Protein AF-A0A7W6RS70-F1 (afdb_monomer_lite)

Foldseek 3Di:
DQQDDQCSQVVCVVVVHHGRDFDDDPQWTWDWDADPVGGTDIDIDGRVVVVVVVVVVVVVVCVVCVPPDDPDD

Secondary structure (DSSP, 8-state):
----STTHHHHHHHTT--SPPPEEETTEEEEEEE-TTS-EEEEEEE-HHHHHHHHHHHHHHHHHTTTPPPPP-

pLDDT: mean 86.8, std 8.32, range [58.72, 98.12]

Radius of gyration: 20.58 Å; chains: 1; bounding box: 39×28×53 Å

Structure (mmCIF, N/CA/C/O backbone):
data_AF-A0A7W6RS70-F1
#
_entry.id   AF-A0A7W6RS70-F1
#
loop_
_atom_site.group_PDB
_atom_site.id
_atom_site.type_symbol
_atom_site.label_atom_id
_atom_site.label_alt_id
_atom_site.label_comp_id
_atom_site.label_asym_id
_atom_site.label_entity_id
_atom_site.label_seq_id
_atom_site.pdbx_PDB_ins_code
_atom_site.Cartn_x
_atom_site.Cartn_y
_atom_site.Cartn_z
_atom_site.occupancy
_atom_site.B_iso_or_equiv
_atom_site.auth_seq_id
_atom_site.auth_comp_id
_atom_site.auth_asym_id
_atom_site.auth_atom_id
_atom_site.pdbx_PDB_model_num
ATOM 1 N N . MET A 1 1 ? -18.163 -12.024 5.678 1.00 65.25 1 MET A N 1
ATOM 2 C CA . MET A 1 1 ? -18.306 -10.571 5.428 1.00 65.25 1 MET A CA 1
ATOM 3 C C . MET A 1 1 ? -17.082 -9.869 5.996 1.00 65.25 1 MET A C 1
ATOM 5 O O . MET A 1 1 ? -16.660 -10.236 7.084 1.00 65.25 1 MET A O 1
ATOM 9 N N . VAL A 1 2 ? -16.464 -8.942 5.258 1.00 72.75 2 VAL A N 1
ATOM 10 C CA . VAL A 1 2 ? -15.270 -8.221 5.733 1.00 72.75 2 VAL A CA 1
ATOM 11 C C . VAL A 1 2 ? -15.700 -7.147 6.733 1.00 72.75 2 VAL A C 1
ATOM 13 O O . VAL A 1 2 ? -16.442 -6.235 6.375 1.00 72.75 2 VAL A O 1
ATOM 16 N N . GLU A 1 3 ? -15.239 -7.245 7.978 1.00 74.56 3 GLU A N 1
ATOM 17 C CA . GLU A 1 3 ? -15.528 -6.261 9.025 1.00 74.56 3 GLU A CA 1
ATOM 18 C C . GLU A 1 3 ? -14.525 -5.098 8.942 1.00 74.56 3 GLU A C 1
ATOM 20 O O . GLU A 1 3 ? -13.382 -5.215 9.387 1.00 74.56 3 GLU A O 1
ATOM 25 N N . PHE A 1 4 ? -14.938 -3.965 8.363 1.00 77.88 4 PHE A N 1
ATOM 26 C CA . PHE A 1 4 ? -14.113 -2.755 8.247 1.00 77.88 4 PHE A CA 1
ATOM 27 C C . PHE A 1 4 ? -14.863 -1.503 8.725 1.00 77.88 4 PHE A C 1
ATOM 29 O O . PHE A 1 4 ? -16.088 -1.485 8.812 1.00 77.88 4 PHE A O 1
ATOM 36 N N . GLY A 1 5 ? -14.122 -0.436 9.040 1.00 79.81 5 GLY A N 1
ATOM 37 C CA . GLY A 1 5 ? -14.687 0.849 9.465 1.00 79.81 5 GLY A CA 1
ATOM 38 C C . GLY A 1 5 ? -14.473 1.166 10.946 1.00 79.81 5 GLY A C 1
ATOM 39 O O . GLY A 1 5 ? -13.836 0.414 11.686 1.00 79.81 5 GLY A O 1
ATOM 40 N N . ARG A 1 6 ? -15.000 2.317 11.384 1.00 80.88 6 ARG A N 1
ATOM 41 C CA . ARG A 1 6 ? -14.769 2.888 12.726 1.00 80.88 6 ARG A CA 1
ATOM 42 C C . ARG A 1 6 ? -15.150 1.939 13.866 1.00 80.88 6 ARG A C 1
ATOM 44 O O . ARG A 1 6 ? -14.467 1.927 14.889 1.00 80.88 6 ARG A O 1
ATOM 51 N N . PHE A 1 7 ? -16.214 1.161 13.681 1.00 84.25 7 PHE A N 1
ATOM 52 C CA . PHE A 1 7 ? -16.770 0.286 14.713 1.00 84.25 7 PHE A CA 1
ATOM 53 C C . PHE A 1 7 ? -16.197 -1.133 14.690 1.00 84.25 7 PHE A C 1
ATOM 55 O O . PHE A 1 7 ? -16.178 -1.780 15.730 1.00 84.25 7 PHE A O 1
ATOM 62 N N . ALA A 1 8 ? -15.594 -1.570 13.578 1.00 83.31 8 ALA A N 1
ATOM 63 C CA . ALA A 1 8 ? -15.123 -2.947 13.401 1.00 83.31 8 ALA A CA 1
ATOM 64 C C . ALA A 1 8 ? -14.181 -3.424 14.521 1.00 83.31 8 ALA A C 1
ATOM 66 O O . ALA A 1 8 ? -14.299 -4.543 15.006 1.00 83.31 8 ALA A O 1
ATOM 67 N N . ALA A 1 9 ? -13.268 -2.565 14.986 1.00 80.50 9 ALA A N 1
ATOM 68 C CA . ALA A 1 9 ? -12.370 -2.912 16.089 1.00 80.50 9 ALA A CA 1
ATOM 69 C C . ALA A 1 9 ? -13.082 -3.000 17.452 1.00 80.50 9 ALA A C 1
ATOM 71 O O . ALA A 1 9 ? -12.678 -3.789 18.302 1.00 80.50 9 ALA A O 1
ATOM 72 N N . VAL A 1 10 ? -14.114 -2.181 17.678 1.00 83.06 10 VAL A N 1
ATOM 73 C CA . VAL A 1 10 ? -14.903 -2.188 18.920 1.00 83.06 10 VAL A CA 1
ATOM 74 C C . VAL A 1 10 ? -15.822 -3.404 18.945 1.00 83.06 10 VAL A C 1
ATOM 76 O O . VAL A 1 10 ? -15.873 -4.102 19.952 1.00 83.06 10 VAL A O 1
ATOM 79 N N . ASP A 1 11 ? -16.489 -3.694 17.831 1.00 84.19 11 ASP A N 1
ATOM 80 C CA . ASP A 1 11 ? -17.414 -4.819 17.715 1.00 84.19 11 ASP A CA 1
ATOM 81 C C . ASP A 1 11 ? -16.677 -6.160 17.780 1.00 84.19 11 ASP A C 1
ATOM 83 O O . ASP A 1 11 ? -17.117 -7.058 18.497 1.00 84.19 11 ASP A O 1
ATOM 87 N N . ARG A 1 12 ? -15.494 -6.276 17.153 1.00 83.69 12 ARG A N 1
ATOM 88 C CA . ARG A 1 12 ? -14.620 -7.448 17.330 1.00 83.69 12 ARG A CA 1
ATOM 89 C C . ARG A 1 12 ? -14.172 -7.622 18.777 1.00 83.69 12 ARG A C 1
ATOM 91 O O . ARG A 1 12 ? -14.285 -8.724 19.306 1.00 83.69 12 ARG A O 1
ATOM 98 N N . LYS A 1 13 ? -13.764 -6.538 19.451 1.00 82.88 13 LYS A N 1
ATOM 99 C CA . LYS A 1 13 ? -13.374 -6.589 20.869 1.00 82.88 13 LYS A CA 1
ATOM 100 C C . LYS A 1 13 ? -14.531 -7.048 21.762 1.00 82.88 13 LYS A C 1
ATOM 102 O O . LYS A 1 13 ? -14.306 -7.859 22.652 1.00 82.88 13 LYS A O 1
ATOM 107 N N . LYS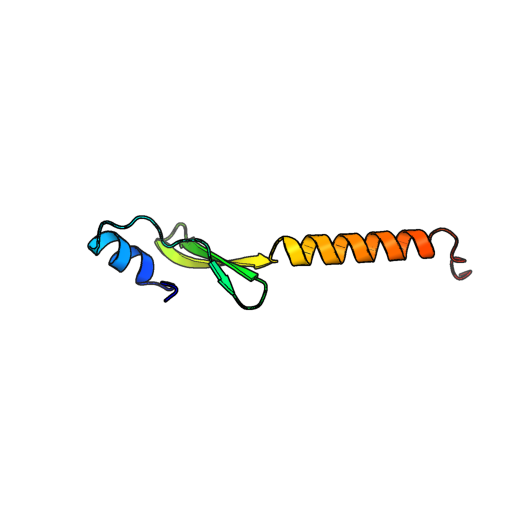 A 1 14 ? -15.759 -6.575 21.515 1.00 85.94 14 LYS A N 1
ATOM 108 C CA . LYS A 1 14 ? -16.964 -7.036 22.232 1.00 85.94 14 LYS A CA 1
ATOM 109 C C . LYS A 1 14 ? -17.209 -8.536 22.054 1.00 85.94 14 LYS A C 1
ATOM 111 O O . LYS A 1 14 ? -17.688 -9.181 22.974 1.00 85.94 14 LYS A O 1
ATOM 116 N N . ARG A 1 15 ? -16.859 -9.086 20.890 1.00 85.69 15 ARG A N 1
ATOM 117 C CA . ARG A 1 15 ? -16.955 -10.520 20.578 1.00 85.69 15 ARG A CA 1
ATOM 118 C C . ARG A 1 15 ? -15.733 -11.334 21.031 1.00 85.69 15 ARG A C 1
ATOM 120 O O . ARG A 1 15 ? -15.661 -12.516 20.725 1.00 85.69 15 ARG A O 1
ATOM 127 N N . GLY A 1 16 ? -14.758 -10.720 21.707 1.00 82.44 16 GLY A N 1
ATOM 128 C CA . GLY A 1 16 ? -13.515 -11.384 22.124 1.00 82.44 16 GLY A CA 1
ATOM 129 C C . GLY A 1 16 ? -12.541 -11.690 20.979 1.00 82.44 16 GLY A C 1
ATOM 130 O O . GLY A 1 16 ? -11.552 -12.387 21.182 1.00 82.44 16 GLY A O 1
ATOM 131 N N . VAL A 1 17 ? -12.790 -11.162 19.778 1.00 79.75 17 VAL A N 1
ATOM 132 C CA . VAL A 1 17 ? -11.949 -11.370 18.595 1.00 79.75 17 VAL A CA 1
ATOM 133 C C . VAL A 1 17 ? -10.916 -10.244 18.515 1.00 79.75 17 VAL A C 1
ATOM 135 O O . VAL A 1 17 ? -11.205 -9.090 18.841 1.00 79.75 17 VAL A O 1
ATOM 138 N N . GLY A 1 18 ? -9.692 -10.576 18.099 1.00 74.00 18 GLY A N 1
ATOM 139 C CA . GLY A 1 18 ? -8.581 -9.629 17.991 1.00 74.00 18 GLY A CA 1
ATOM 140 C C . GLY A 1 18 ? -8.809 -8.487 16.989 1.00 74.00 18 GLY A C 1
ATOM 141 O O . GLY A 1 18 ? -9.906 -8.241 16.488 1.00 74.00 18 GLY A O 1
ATOM 142 N N . LYS A 1 19 ? -7.739 -7.751 16.672 1.00 68.62 19 LYS A N 1
ATOM 143 C CA . LYS A 1 19 ? -7.791 -6.608 15.744 1.00 68.62 19 LYS A CA 1
ATOM 144 C C . LYS A 1 19 ? -8.447 -7.003 14.398 1.00 68.62 19 LYS A C 1
ATOM 146 O O . LYS A 1 19 ? -8.260 -8.135 13.952 1.00 68.62 19 LYS A O 1
ATOM 151 N N . PRO A 1 20 ? -9.191 -6.097 13.728 1.00 74.19 20 PRO A N 1
ATOM 152 C CA . PRO A 1 20 ? -9.666 -6.335 12.367 1.00 74.19 20 PRO A CA 1
ATOM 153 C C . PRO A 1 20 ? -8.519 -6.757 11.448 1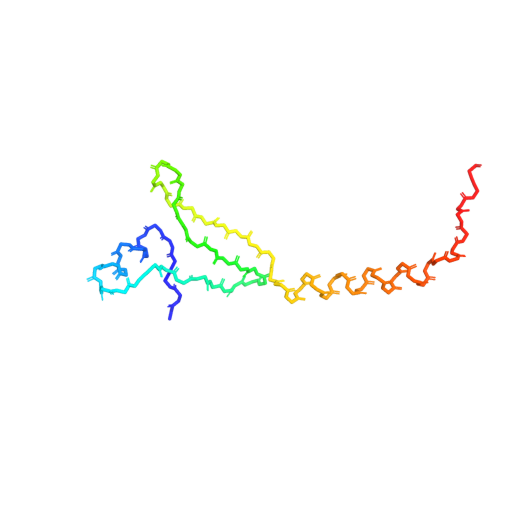.00 74.19 20 PRO A C 1
ATOM 155 O O . PRO A 1 20 ? -7.452 -6.132 11.457 1.00 74.19 20 PRO A O 1
ATOM 158 N N . GLU A 1 21 ? -8.736 -7.829 10.695 1.00 74.88 21 GLU A N 1
ATOM 159 C CA . GLU A 1 21 ? -7.742 -8.384 9.782 1.00 74.88 21 GLU A CA 1
ATOM 160 C C . GLU A 1 21 ? -7.409 -7.414 8.647 1.00 74.88 21 GLU A C 1
ATOM 162 O O . GLU A 1 21 ? -8.225 -6.599 8.212 1.00 74.88 21 GLU A O 1
ATOM 167 N N . THR A 1 22 ? -6.179 -7.524 8.149 1.00 84.44 22 THR A N 1
ATOM 168 C CA . THR A 1 22 ? -5.808 -6.907 6.875 1.00 84.44 22 THR A CA 1
ATOM 169 C C . THR A 1 22 ? -6.514 -7.676 5.763 1.00 84.44 22 THR A C 1
ATOM 171 O O . THR A 1 22 ? -6.387 -8.895 5.702 1.00 84.44 22 THR A O 1
ATOM 174 N N . PHE A 1 23 ? -7.224 -6.989 4.869 1.00 86.94 23 PHE A N 1
ATOM 175 C CA . PHE A 1 23 ? -7.960 -7.637 3.779 1.00 86.94 23 PHE A CA 1
ATOM 176 C C . PHE A 1 23 ? -7.575 -7.063 2.419 1.00 86.94 23 PHE A C 1
ATOM 178 O O . PHE A 1 23 ? -7.026 -5.965 2.320 1.00 86.94 23 PHE A O 1
ATOM 185 N N . THR A 1 24 ? -7.861 -7.808 1.350 1.00 88.38 24 THR A N 1
ATOM 186 C CA . THR A 1 24 ? -7.622 -7.339 -0.019 1.00 88.38 24 THR A CA 1
ATOM 187 C C . THR A 1 24 ? -8.935 -7.048 -0.729 1.00 88.38 24 THR A C 1
ATOM 189 O O . THR A 1 24 ? -9.874 -7.835 -0.652 1.00 88.38 24 THR A O 1
ATOM 192 N N . PHE A 1 25 ? -9.016 -5.902 -1.403 1.00 86.69 25 PHE A N 1
ATOM 193 C CA . PHE A 1 25 ? -10.193 -5.489 -2.165 1.00 86.69 25 PHE A CA 1
ATOM 194 C C . PHE A 1 25 ? -9.774 -4.574 -3.322 1.00 86.69 25 PHE A C 1
ATOM 196 O O . PHE A 1 25 ? -8.844 -3.783 -3.182 1.00 86.69 25 PHE A O 1
ATOM 203 N N . LEU A 1 26 ? -10.405 -4.720 -4.491 1.00 88.88 26 LEU A N 1
ATOM 204 C CA . LEU A 1 26 ? -10.132 -3.921 -5.703 1.00 88.88 26 LEU A CA 1
ATOM 205 C C . LEU A 1 26 ? -8.642 -3.788 -6.089 1.00 88.88 26 LEU A C 1
ATOM 207 O O . LEU A 1 26 ? -8.220 -2.797 -6.677 1.00 88.88 26 LEU A O 1
ATOM 211 N N . GLY A 1 27 ? -7.822 -4.797 -5.774 1.00 87.81 27 GLY A N 1
ATOM 212 C CA . GLY A 1 27 ? -6.387 -4.774 -6.079 1.00 87.81 27 GLY A CA 1
ATOM 213 C C . GLY A 1 27 ? -5.511 -4.012 -5.084 1.00 87.81 27 GLY A C 1
ATOM 214 O O . GLY A 1 27 ? -4.332 -3.790 -5.363 1.00 87.81 27 GLY A O 1
ATOM 215 N N . PHE A 1 28 ? -6.056 -3.663 -3.922 1.00 90.94 28 PHE A N 1
ATOM 216 C CA . PHE A 1 28 ? -5.329 -3.072 -2.808 1.00 90.94 28 PHE A CA 1
ATOM 217 C C . PHE A 1 28 ? -5.425 -3.956 -1.572 1.00 90.94 28 PHE A C 1
ATOM 219 O O . PHE A 1 28 ? -6.390 -4.692 -1.375 1.00 90.94 28 PHE A O 1
ATOM 226 N N . THR A 1 29 ? -4.414 -3.848 -0.726 1.00 91.69 29 THR A N 1
ATOM 227 C CA . THR A 1 29 ? -4.394 -4.363 0.634 1.00 91.69 29 THR A CA 1
ATOM 228 C C . THR A 1 29 ? -4.789 -3.229 1.575 1.00 91.69 29 THR A C 1
ATOM 230 O O . THR A 1 29 ? -4.108 -2.202 1.654 1.00 91.69 29 THR A O 1
ATOM 233 N N . PHE A 1 30 ? -5.901 -3.414 2.275 1.00 91.06 30 PHE A N 1
ATOM 234 C CA . PHE A 1 30 ? -6.463 -2.474 3.231 1.00 91.06 30 PHE A CA 1
ATOM 235 C C . PHE A 1 30 ? -6.070 -2.864 4.650 1.00 91.06 30 PHE A C 1
ATOM 237 O O . PHE A 1 30 ? -6.293 -3.992 5.086 1.00 91.06 30 PHE A O 1
ATOM 244 N N . ILE A 1 31 ? -5.501 -1.905 5.376 1.00 89.19 31 ILE A N 1
ATOM 245 C CA . ILE A 1 31 ? -5.060 -2.078 6.757 1.00 89.19 31 ILE A CA 1
ATOM 246 C C . ILE A 1 31 ? -5.867 -1.114 7.623 1.00 89.19 31 ILE A C 1
ATOM 248 O O . ILE A 1 31 ? -5.724 0.108 7.523 1.00 89.19 31 ILE A O 1
ATOM 252 N N . CYS A 1 32 ? -6.719 -1.666 8.483 1.00 85.50 32 CYS A N 1
ATOM 253 C CA . CYS A 1 32 ? -7.475 -0.888 9.455 1.00 85.50 32 CYS A CA 1
ATOM 254 C C . CYS A 1 32 ? -6.621 -0.594 10.695 1.00 85.50 32 CYS A C 1
ATOM 256 O O . CYS A 1 32 ? -5.949 -1.466 11.257 1.00 85.50 32 CYS A O 1
ATOM 258 N N . GLY A 1 33 ? -6.662 0.650 11.156 1.00 85.25 33 GLY A N 1
ATOM 259 C CA . GLY A 1 33 ? -5.924 1.099 12.326 1.00 85.25 33 GLY A CA 1
ATOM 260 C C . GLY A 1 33 ? -6.554 2.321 12.976 1.00 85.25 33 GLY A C 1
ATOM 261 O O . GLY A 1 33 ? -7.694 2.696 12.692 1.00 85.25 33 GLY A O 1
ATOM 262 N N . LYS A 1 34 ? -5.788 2.937 13.873 1.00 86.62 34 LYS A N 1
ATOM 263 C CA . LYS A 1 34 ? -6.124 4.216 14.489 1.00 86.62 34 LYS A CA 1
ATOM 264 C C . LYS A 1 34 ? -4.962 5.182 14.307 1.00 86.62 34 LYS A C 1
ATOM 266 O O . LYS A 1 34 ? -3.807 4.763 14.318 1.00 86.62 34 LYS A O 1
ATOM 271 N N . THR A 1 35 ? -5.269 6.462 14.152 1.00 88.81 35 THR A N 1
ATOM 272 C CA . THR A 1 35 ? -4.266 7.526 14.225 1.00 88.81 35 THR A CA 1
ATOM 273 C C . THR A 1 35 ? -3.722 7.635 15.651 1.00 88.81 35 THR A C 1
ATOM 275 O O . THR A 1 35 ? -4.320 7.116 16.595 1.00 88.81 35 THR A O 1
ATOM 278 N N . ARG A 1 36 ? -2.629 8.384 15.843 1.00 88.62 36 ARG A N 1
ATOM 279 C CA . ARG A 1 36 ? -2.092 8.682 17.185 1.00 88.62 36 ARG A CA 1
ATOM 280 C C . ARG A 1 36 ? -3.11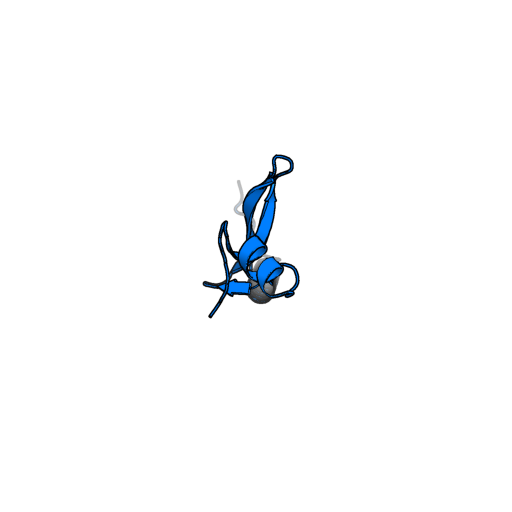6 9.375 18.100 1.00 88.62 36 ARG A C 1
ATOM 282 O O . ARG A 1 36 ? -3.066 9.191 19.306 1.00 88.62 36 ARG A O 1
ATOM 289 N N . LYS A 1 37 ? -4.070 10.118 17.521 1.00 93.38 37 LYS A N 1
ATOM 290 C CA . LYS A 1 37 ? -5.196 10.763 18.225 1.00 93.38 37 LYS A CA 1
ATOM 291 C C . LYS A 1 37 ? -6.399 9.825 18.453 1.00 93.38 37 LYS A C 1
ATOM 293 O O . LYS A 1 37 ? -7.418 10.253 18.974 1.00 93.38 37 LYS A O 1
ATOM 298 N N . GLY A 1 38 ? -6.319 8.558 18.037 1.00 86.88 38 GLY A N 1
ATOM 299 C CA . GLY A 1 38 ? -7.356 7.546 18.269 1.00 86.88 38 GLY A CA 1
ATOM 300 C C . GLY A 1 38 ? -8.471 7.475 17.217 1.00 86.88 38 GLY A C 1
ATOM 301 O O . GLY A 1 38 ? -9.332 6.597 17.313 1.00 86.88 38 GLY A O 1
ATOM 302 N N . HIS A 1 39 ? -8.455 8.333 16.192 1.00 87.50 39 HIS A N 1
ATOM 303 C CA . HIS A 1 39 ? -9.438 8.287 15.103 1.00 87.50 39 HIS A CA 1
ATOM 304 C C . HIS A 1 39 ? -9.209 7.081 14.193 1.00 87.50 39 HIS A C 1
ATOM 306 O O . HIS A 1 39 ? -8.072 6.664 13.990 1.00 87.50 39 HIS A O 1
ATOM 312 N N . PHE A 1 40 ? -10.283 6.538 13.616 1.00 87.06 40 PHE A N 1
ATOM 313 C CA . PHE A 1 40 ? -10.186 5.462 12.631 1.00 87.06 40 PHE A CA 1
ATOM 314 C C . PHE A 1 40 ? -9.322 5.893 11.440 1.00 87.06 40 PHE A C 1
ATOM 316 O O . PHE A 1 40 ? -9.507 6.979 10.894 1.00 87.06 40 PHE A O 1
ATOM 323 N N . GLN A 1 41 ? -8.392 5.029 11.040 1.00 88.50 41 GLN A N 1
ATOM 324 C CA . GLN A 1 41 ? -7.553 5.230 9.867 1.00 88.50 41 GLN A CA 1
ATOM 325 C C . GLN A 1 41 ? -7.584 3.981 8.993 1.00 88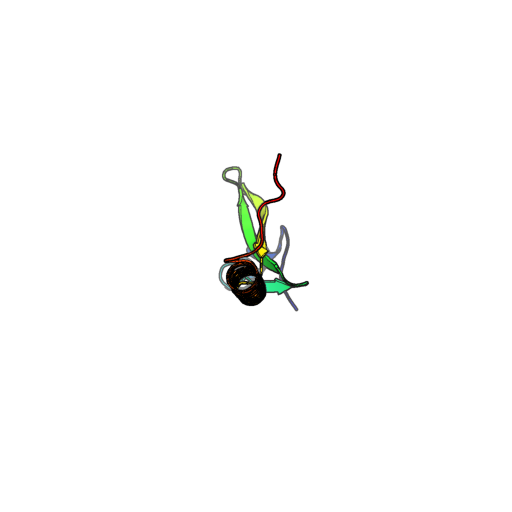.50 41 GLN A C 1
ATOM 327 O O . GLN A 1 41 ? -7.417 2.861 9.481 1.00 88.50 41 GLN A O 1
ATOM 332 N N . LEU A 1 42 ? -7.740 4.196 7.689 1.00 88.06 42 LEU A N 1
ATOM 333 C CA . LEU A 1 42 ? -7.621 3.159 6.678 1.00 88.06 42 LEU A CA 1
ATOM 334 C C . LEU A 1 42 ? -6.367 3.417 5.846 1.00 88.06 42 LEU A C 1
ATOM 336 O O . LEU A 1 42 ? -6.300 4.392 5.100 1.00 88.06 42 LEU A O 1
ATOM 340 N N . GLN A 1 43 ? -5.369 2.549 5.980 1.00 89.19 43 GLN A N 1
ATOM 341 C CA . GLN A 1 43 ? -4.188 2.582 5.124 1.00 89.19 43 GLN A CA 1
ATOM 342 C C . GLN A 1 43 ? -4.402 1.672 3.915 1.00 89.19 43 GLN A C 1
ATOM 344 O O . GLN A 1 43 ? -5.004 0.602 4.024 1.00 89.19 43 GLN A O 1
ATOM 349 N N . ARG A 1 44 ? -3.894 2.103 2.759 1.00 92.25 44 ARG A N 1
ATOM 350 C CA . ARG A 1 44 ? -3.975 1.369 1.494 1.00 92.25 44 ARG A CA 1
ATOM 351 C C . ARG A 1 44 ? -2.568 1.080 1.005 1.00 92.25 44 ARG A C 1
ATOM 353 O O . ARG A 1 44 ? -1.760 1.997 0.891 1.00 92.25 44 ARG A O 1
ATOM 360 N N . LYS A 1 45 ? -2.292 -0.181 0.698 1.00 93.12 45 LYS A N 1
ATOM 361 C CA . LYS A 1 45 ? -1.077 -0.606 0.000 1.00 93.12 45 LYS A CA 1
ATOM 362 C C . LYS A 1 45 ? -1.465 -1.305 -1.294 1.00 93.12 45 LYS A C 1
ATOM 364 O O . LYS A 1 45 ? -2.485 -1.987 -1.340 1.00 93.12 45 LYS A O 1
ATOM 369 N N . THR A 1 46 ? -0.670 -1.151 -2.346 1.00 93.50 46 THR A N 1
ATOM 370 C CA . THR A 1 46 ? -0.849 -1.946 -3.568 1.00 93.50 46 THR A CA 1
ATOM 371 C C . THR A 1 46 ? -0.704 -3.424 -3.229 1.00 93.50 46 THR A C 1
ATOM 373 O O . THR A 1 46 ? 0.165 -3.801 -2.437 1.00 93.50 46 THR A O 1
ATOM 376 N N . ARG A 1 47 ? -1.551 -4.271 -3.820 1.00 93.12 47 ARG A N 1
ATOM 377 C CA . ARG A 1 47 ? -1.431 -5.717 -3.637 1.00 93.12 47 ARG A CA 1
ATOM 378 C C . ARG A 1 47 ? -0.070 -6.181 -4.172 1.00 93.12 47 ARG A C 1
ATOM 380 O O . ARG A 1 47 ? 0.349 -5.794 -5.265 1.00 93.12 47 ARG A O 1
ATOM 387 N N . GLY A 1 48 ? 0.652 -6.962 -3.369 1.00 91.44 48 GLY A N 1
ATOM 388 C CA . GLY A 1 48 ? 2.059 -7.277 -3.640 1.00 91.44 48 GLY A CA 1
ATOM 389 C C . GLY A 1 48 ? 2.286 -8.036 -4.950 1.00 91.44 48 GLY A C 1
ATOM 390 O O . GLY A 1 48 ? 3.316 -7.862 -5.593 1.00 91.44 48 GLY A O 1
ATOM 391 N N . ASP A 1 49 ? 1.316 -8.838 -5.382 1.00 92.31 49 ASP A N 1
ATOM 392 C CA . ASP A 1 49 ? 1.318 -9.519 -6.681 1.00 92.31 49 ASP A CA 1
ATOM 393 C C . ASP A 1 49 ? 1.309 -8.531 -7.862 1.00 92.31 49 ASP A C 1
ATOM 395 O O . ASP A 1 49 ? 2.142 -8.648 -8.757 1.00 92.31 49 ASP A O 1
ATOM 399 N N . ARG A 1 50 ? 0.447 -7.506 -7.834 1.00 93.44 50 ARG A N 1
ATOM 400 C CA . ARG A 1 50 ? 0.358 -6.474 -8.879 1.00 93.44 50 ARG A CA 1
ATOM 401 C C . ARG A 1 50 ? 1.631 -5.644 -8.954 1.00 93.44 50 ARG A C 1
ATOM 403 O O . ARG A 1 50 ? 2.109 -5.351 -10.046 1.00 93.44 50 ARG A O 1
ATOM 410 N N . MET A 1 51 ? 2.203 -5.299 -7.798 1.00 94.69 51 MET A N 1
ATOM 411 C CA . MET A 1 51 ? 3.476 -4.579 -7.749 1.00 94.69 51 MET A CA 1
ATOM 412 C C . MET A 1 51 ? 4.603 -5.404 -8.382 1.00 94.69 51 MET A C 1
ATOM 414 O O . MET A 1 51 ? 5.337 -4.891 -9.223 1.00 94.69 51 MET A O 1
ATOM 418 N N . ARG A 1 52 ? 4.712 -6.694 -8.035 1.00 96.25 52 ARG A N 1
ATOM 419 C CA . ARG A 1 52 ? 5.713 -7.594 -8.630 1.00 96.25 52 ARG A CA 1
ATOM 420 C C . ARG A 1 52 ? 5.523 -7.761 -10.135 1.00 96.25 52 ARG A C 1
ATOM 422 O O . ARG A 1 52 ? 6.513 -7.715 -10.858 1.00 96.25 52 ARG A O 1
ATOM 429 N N . ALA A 1 53 ? 4.282 -7.920 -10.599 1.00 96.62 53 ALA A N 1
ATOM 430 C CA . ALA A 1 53 ? 3.975 -8.009 -12.025 1.00 96.62 53 ALA A CA 1
ATOM 431 C C . ALA A 1 53 ? 4.468 -6.761 -12.770 1.00 96.62 53 ALA A C 1
ATOM 433 O O . ALA A 1 53 ? 5.276 -6.876 -13.687 1.00 96.62 53 ALA A O 1
ATOM 434 N N . LYS A 1 54 ? 4.115 -5.563 -12.283 1.00 96.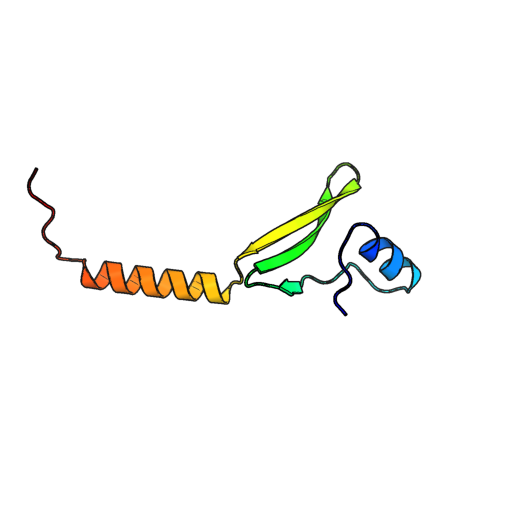25 54 LYS A N 1
ATOM 435 C CA . LYS A 1 54 ? 4.541 -4.314 -12.924 1.00 96.25 54 LYS A CA 1
ATOM 436 C C . LYS A 1 54 ? 6.062 -4.141 -12.940 1.00 96.25 54 LYS A C 1
ATOM 438 O O . LYS A 1 54 ? 6.611 -3.695 -13.942 1.00 96.25 54 LYS A O 1
ATOM 443 N N . LEU A 1 55 ? 6.753 -4.501 -11.856 1.00 98.06 55 LEU A N 1
ATOM 444 C CA . LEU A 1 55 ? 8.219 -4.458 -11.811 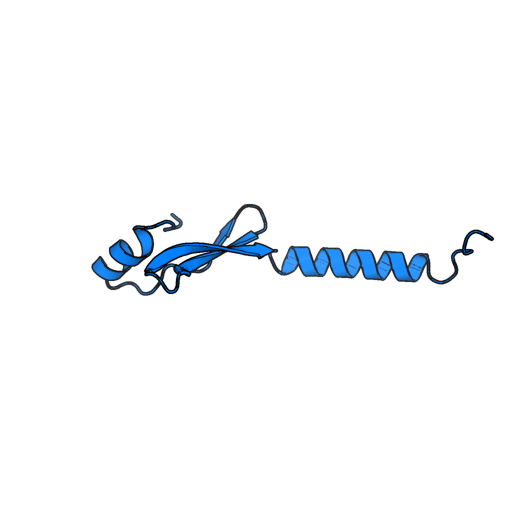1.00 98.06 55 LEU A CA 1
ATOM 445 C C . LEU A 1 55 ? 8.859 -5.427 -12.816 1.00 98.06 55 LEU A C 1
ATOM 447 O O . LEU A 1 55 ? 9.880 -5.096 -13.417 1.00 98.06 55 LEU A O 1
ATOM 451 N N . LYS A 1 56 ? 8.263 -6.608 -13.024 1.00 98.12 56 LYS A N 1
ATOM 452 C CA . LYS A 1 56 ? 8.721 -7.570 -14.034 1.00 98.12 56 LYS A CA 1
ATOM 453 C C . LYS A 1 56 ? 8.555 -7.011 -15.449 1.00 98.12 56 LYS A C 1
ATOM 455 O O . LYS A 1 56 ? 9.493 -7.119 -16.235 1.00 98.12 56 LYS A O 1
ATOM 460 N N . ASP A 1 57 ? 7.421 -6.377 -15.736 1.00 97.88 57 ASP A N 1
ATOM 461 C CA . ASP A 1 57 ? 7.155 -5.757 -17.038 1.00 97.88 57 ASP A CA 1
ATOM 462 C C . ASP A 1 57 ? 8.149 -4.626 -17.321 1.00 97.88 57 ASP A C 1
ATOM 464 O O . ASP A 1 57 ? 8.806 -4.621 -18.358 1.00 97.88 57 ASP A O 1
ATOM 468 N N . ILE A 1 58 ? 8.355 -3.729 -16.346 1.00 97.62 58 ILE A N 1
ATOM 469 C CA . ILE A 1 58 ? 9.347 -2.646 -16.446 1.00 97.62 58 ILE A CA 1
ATOM 470 C C . ILE A 1 58 ? 10.741 -3.219 -16.715 1.00 97.62 58 ILE A C 1
ATOM 472 O O . ILE A 1 58 ? 11.460 -2.729 -17.582 1.00 97.62 58 ILE A O 1
ATOM 476 N N . LYS A 1 59 ? 11.134 -4.281 -16.004 1.00 97.88 59 LYS A N 1
ATOM 477 C CA . LYS A 1 59 ? 12.429 -4.938 -16.220 1.00 97.88 59 LYS A CA 1
ATOM 478 C C . LYS A 1 59 ? 12.564 -5.494 -17.643 1.00 97.88 59 LYS A C 1
ATOM 480 O O . LYS A 1 59 ? 13.652 -5.420 -18.214 1.00 97.88 59 LYS A O 1
ATOM 485 N N . ALA A 1 60 ? 11.501 -6.069 -18.201 1.00 97.38 60 ALA A N 1
ATOM 486 C CA . ALA A 1 60 ? 11.506 -6.594 -19.564 1.00 97.38 60 ALA A CA 1
ATOM 487 C C . ALA A 1 60 ? 11.628 -5.464 -20.598 1.00 97.38 60 ALA A C 1
ATOM 489 O O . ALA A 1 60 ? 12.456 -5.551 -21.505 1.00 97.38 60 ALA A O 1
ATOM 490 N N . ASP A 1 61 ? 10.880 -4.377 -20.406 1.00 96.31 61 ASP A N 1
ATOM 491 C CA . ASP A 1 61 ? 10.937 -3.195 -21.266 1.00 96.31 61 ASP A CA 1
ATOM 492 C C . ASP A 1 61 ? 12.322 -2.546 -21.251 1.00 96.31 61 ASP A C 1
ATOM 494 O O . ASP A 1 61 ? 12.881 -2.262 -22.310 1.00 96.31 61 ASP A O 1
ATOM 498 N N . LEU A 1 62 ? 12.916 -2.368 -20.068 1.00 96.12 62 LEU A N 1
ATOM 499 C CA . LEU A 1 62 ? 14.269 -1.825 -19.937 1.00 96.12 62 LEU A CA 1
ATOM 500 C C . LEU A 1 62 ? 15.305 -2.706 -20.642 1.00 96.12 62 LEU A C 1
ATOM 502 O O . LEU A 1 62 ? 16.180 -2.185 -21.326 1.00 96.12 62 LEU A O 1
ATOM 506 N N . ARG A 1 63 ? 15.185 -4.038 -20.547 1.00 95.19 63 ARG A N 1
ATOM 507 C CA . ARG A 1 63 ? 16.064 -4.957 -21.288 1.00 95.19 63 ARG A CA 1
ATOM 508 C C . ARG A 1 63 ? 15.909 -4.817 -22.798 1.00 95.19 63 ARG A C 1
ATOM 510 O O . ARG A 1 63 ? 16.911 -4.797 -23.502 1.00 95.19 63 ARG A O 1
ATOM 517 N N . ARG A 1 64 ? 14.677 -4.700 -23.298 1.00 93.56 64 ARG A N 1
ATOM 518 C CA . ARG A 1 64 ? 14.408 -4.510 -24.732 1.00 93.56 64 ARG A CA 1
ATOM 519 C C . ARG A 1 64 ? 14.973 -3.185 -25.251 1.00 93.56 64 ARG A C 1
ATOM 521 O O . ARG A 1 64 ? 15.435 -3.122 -26.385 1.00 93.56 64 ARG A O 1
ATOM 528 N N . ARG A 1 65 ? 14.928 -2.134 -24.430 1.00 93.25 65 ARG A N 1
ATOM 529 C CA . ARG A 1 65 ? 15.381 -0.777 -24.775 1.00 93.25 65 ARG A CA 1
ATOM 530 C C . ARG A 1 65 ? 16.841 -0.506 -24.412 1.00 93.25 65 ARG A C 1
ATOM 532 O O . ARG A 1 65 ? 17.288 0.625 -24.538 1.00 93.25 65 ARG A O 1
ATOM 539 N N . MET A 1 66 ? 17.588 -1.521 -23.980 1.00 92.81 66 MET A N 1
ATOM 540 C CA . MET A 1 66 ? 18.957 -1.357 -23.476 1.00 92.81 66 MET A CA 1
ATOM 541 C C . MET A 1 66 ? 19.904 -0.703 -24.491 1.00 92.81 66 MET A C 1
ATOM 543 O O . MET A 1 66 ? 20.796 0.039 -24.101 1.00 92.81 66 MET A O 1
ATOM 547 N N . HIS A 1 67 ? 19.683 -0.955 -25.782 1.00 88.06 67 HIS A N 1
ATOM 548 C CA . HIS A 1 67 ? 20.461 -0.384 -26.884 1.00 88.06 67 HIS A CA 1
ATOM 549 C C . HIS A 1 67 ? 19.619 0.539 -27.766 1.00 88.06 67 HIS A C 1
ATOM 551 O O . HIS A 1 67 ? 19.918 0.712 -28.946 1.00 88.06 67 HIS A O 1
ATOM 557 N N . TRP A 1 68 ? 18.516 1.082 -27.239 1.00 88.50 68 TRP A N 1
ATOM 558 C CA . TRP A 1 68 ? 17.753 2.056 -28.005 1.00 88.50 68 TRP A CA 1
ATOM 559 C C . TRP A 1 68 ? 18.607 3.296 -28.261 1.00 88.50 68 TRP A C 1
ATOM 561 O O . TRP A 1 68 ? 19.250 3.783 -27.327 1.00 88.50 68 TRP A O 1
ATOM 571 N N . PRO A 1 69 ? 18.616 3.806 -29.505 1.00 86.56 69 PRO A N 1
ATOM 572 C CA . PRO A 1 69 ? 19.300 5.047 -29.797 1.00 86.56 69 PRO A CA 1
ATOM 573 C C . PRO A 1 69 ? 18.681 6.137 -28.926 1.00 86.56 69 PRO A C 1
ATOM 575 O O . PRO A 1 69 ? 17.460 6.315 -28.889 1.00 86.56 69 PRO A O 1
ATOM 578 N N . ILE A 1 70 ? 19.532 6.839 -28.188 1.00 81.25 70 ILE A N 1
ATOM 579 C CA . ILE A 1 70 ? 19.131 8.063 -27.512 1.00 81.25 70 ILE A CA 1
ATOM 580 C C . ILE A 1 70 ? 18.934 9.074 -28.639 1.00 81.25 70 ILE A C 1
ATOM 582 O O . ILE A 1 70 ? 19.820 9.216 -29.484 1.00 81.25 70 ILE A O 1
ATOM 586 N N . SER A 1 71 ? 17.763 9.710 -28.715 1.00 78.94 71 SER A N 1
ATOM 587 C CA . SER A 1 71 ? 17.525 10.748 -29.719 1.00 78.94 71 SER A CA 1
ATOM 588 C C . SER A 1 71 ? 18.634 11.791 -29.604 1.00 78.94 71 SER A C 1
ATOM 590 O O . SER A 1 71 ? 18.799 12.364 -28.525 1.00 78.94 71 SER A O 1
ATOM 592 N N . GLN A 1 72 ? 19.408 11.983 -30.676 1.00 67.06 72 GLN A N 1
ATOM 593 C CA . GLN A 1 72 ? 20.435 13.020 -30.725 1.00 67.06 72 GLN A CA 1
ATOM 594 C C . GLN A 1 72 ? 19.756 14.368 -30.478 1.00 67.06 72 GLN A C 1
ATOM 596 O O . GLN A 1 72 ? 18.810 14.720 -31.184 1.00 67.06 72 GLN A O 1
ATOM 601 N N . GLN A 1 73 ? 20.206 15.049 -29.431 1.00 58.72 73 GLN A N 1
ATOM 602 C CA . GLN A 1 73 ? 19.830 16.415 -29.100 1.00 58.72 73 GLN A CA 1
ATOM 603 C C . GLN A 1 73 ? 20.881 17.367 -29.663 1.00 58.72 73 GLN A C 1
ATOM 605 O O . GLN A 1 73 ? 22.070 16.967 -29.672 1.00 58.72 73 GLN A O 1
#

Organism: NCBI:txid57676

Sequence (73 aa):
MVEFGRFAAVDRKKRGVGKPETFTFLGFTFICGKTRKGHFQLQRKTRGDRMRAKLKDIKADLRRRMHWPISQQ